Protein AF-A0A6B2XQK7-F1 (afdb_monomer_lite)

Foldseek 3Di:
DPDDADDDDDDDAWDADPVQWIKGWDKDFDKAWAFEDDDPVRPRGDTDMDGQDIDTAKIATQDGNVCPVPDGGPDMDGDDKDFQFDADPPPRPPDPVPCDPVCVVRNVPFPSLLGDDPDDDHHHHDRHHDDRIDD

Secondary structure (DSSP, 8-state):
----PPP------EEE-TT-EEEEEEEEEEEEEEEE--BTTBTT-EEEEEEEEEEEEEEEEEEEGGGTTTS--SEEEE---EESS--BTTTB---GGG-STTTGGG-TTS-GGG---SSS-----S-----SEE-

pLDDT: mean 94.12, std 4.9, range [52.62, 98.31]

Sequence (135 aa):
ASWCKQAWRWNLDFVVDTRGGLITHTYGTETNRYKRGISTANPTGTLEQYTRGGHLEKITYGSNLSDAATVKPTAQVLFETAERCLPEKDVFDCAPEKLTAANQTKWPDVPFDQKCEATGTCENYSPTFWSTKRL

Radius of gyration: 19.54 Å; chains: 1; bounding box: 52×22×56 Å

Structure (mmCIF, N/CA/C/O backbone):
data_AF-A0A6B2XQK7-F1
#
_entry.id   AF-A0A6B2XQK7-F1
#
loop_
_atom_site.group_PDB
_atom_site.id
_atom_site.type_symbol
_atom_site.label_atom_id
_atom_site.label_alt_id
_atom_site.label_comp_id
_atom_site.label_asym_id
_atom_site.label_entity_id
_atom_site.label_seq_id
_atom_site.pdbx_PDB_ins_code
_atom_site.Cartn_x
_atom_site.Cartn_y
_atom_site.Cartn_z
_atom_site.occupancy
_atom_site.B_iso_or_equiv
_atom_site.auth_seq_id
_atom_site.auth_comp_id
_atom_site.auth_asym_id
_atom_site.auth_atom_id
_atom_site.pdbx_PDB_model_num
ATOM 1 N N . ALA A 1 1 ? 12.416 9.226 24.401 1.00 52.62 1 ALA A N 1
ATOM 2 C CA . ALA A 1 1 ? 11.331 8.727 23.528 1.00 52.62 1 ALA A CA 1
ATOM 3 C C . ALA A 1 1 ? 11.483 7.212 23.391 1.00 52.62 1 ALA A C 1
ATOM 5 O O . ALA A 1 1 ? 12.589 6.780 23.107 1.00 52.62 1 ALA A O 1
ATOM 6 N N . SER A 1 2 ? 10.438 6.419 23.655 1.00 77.50 2 SER A N 1
ATOM 7 C CA . SER A 1 2 ? 10.483 4.939 23.696 1.00 77.50 2 SER A CA 1
ATOM 8 C C . SER A 1 2 ? 9.813 4.255 22.491 1.00 77.50 2 SER A C 1
ATOM 10 O O . SER A 1 2 ? 9.461 3.083 22.562 1.00 77.50 2 SER A O 1
ATOM 12 N N . TRP A 1 3 ? 9.604 4.977 21.384 1.00 85.38 3 TRP A N 1
ATOM 13 C CA . TRP A 1 3 ? 8.925 4.461 20.193 1.00 85.38 3 TRP A CA 1
ATOM 14 C C . TRP A 1 3 ? 9.624 4.911 18.906 1.00 85.38 3 TRP A C 1
ATOM 16 O O . TRP A 1 3 ? 10.063 6.059 18.809 1.00 85.38 3 TRP A O 1
ATOM 26 N N . CYS A 1 4 ? 9.665 4.018 17.915 1.00 87.75 4 CYS A N 1
ATOM 27 C CA . CYS A 1 4 ? 10.028 4.305 16.531 1.00 87.75 4 CYS A CA 1
ATOM 28 C C . CYS A 1 4 ? 9.092 3.550 15.573 1.00 87.75 4 CYS A C 1
ATOM 30 O O . CYS A 1 4 ? 8.534 2.505 15.916 1.00 87.75 4 CYS A O 1
ATOM 32 N N . LYS A 1 5 ? 8.921 4.073 14.357 1.00 87.44 5 LYS A N 1
ATOM 33 C CA . LYS A 1 5 ? 8.183 3.383 13.295 1.00 87.44 5 LYS A CA 1
ATOM 34 C C . LYS A 1 5 ? 9.017 2.204 12.788 1.00 87.44 5 LYS A C 1
ATOM 36 O O . LYS A 1 5 ? 10.138 2.404 12.329 1.00 87.44 5 LYS A O 1
ATOM 41 N N . GLN A 1 6 ? 8.471 0.993 12.875 1.00 90.12 6 GLN A N 1
ATOM 42 C CA . GLN A 1 6 ? 9.163 -0.238 12.485 1.00 90.12 6 GLN A CA 1
ATOM 43 C C . GLN A 1 6 ? 8.797 -0.666 11.059 1.00 90.12 6 GLN A C 1
ATOM 45 O O . GLN A 1 6 ? 7.643 -0.559 10.642 1.00 90.12 6 GLN A O 1
ATOM 50 N N . ALA A 1 7 ? 9.785 -1.184 10.327 1.00 92.19 7 ALA A N 1
ATOM 51 C CA . ALA A 1 7 ? 9.552 -1.906 9.082 1.00 92.19 7 ALA A CA 1
ATOM 52 C C . ALA A 1 7 ? 9.067 -3.332 9.392 1.00 92.19 7 ALA A C 1
ATOM 54 O O . ALA A 1 7 ? 9.577 -3.969 10.311 1.00 92.19 7 ALA A O 1
ATOM 55 N N . TRP A 1 8 ? 8.103 -3.832 8.617 1.00 93.94 8 TRP A N 1
ATOM 56 C CA . TRP A 1 8 ? 7.531 -5.178 8.790 1.00 93.94 8 TRP A CA 1
ATOM 57 C C . TRP A 1 8 ? 7.727 -6.084 7.567 1.00 93.94 8 TRP A C 1
ATOM 59 O O . TRP A 1 8 ? 7.684 -7.304 7.691 1.00 93.94 8 TRP A O 1
ATOM 69 N N . ARG A 1 9 ? 7.957 -5.500 6.385 1.00 94.69 9 ARG A N 1
ATOM 70 C CA . ARG A 1 9 ? 8.227 -6.220 5.138 1.00 94.69 9 ARG A CA 1
ATOM 71 C C . ARG A 1 9 ? 9.096 -5.375 4.220 1.00 94.69 9 ARG A C 1
ATOM 73 O O . ARG A 1 9 ? 8.825 -4.192 4.032 1.00 94.69 9 ARG A O 1
ATOM 80 N N . TRP A 1 10 ? 10.089 -6.018 3.619 1.00 95.31 10 TRP A N 1
ATOM 81 C CA . TRP A 1 10 ? 10.890 -5.468 2.532 1.00 95.31 10 TRP A CA 1
ATOM 82 C C . TRP A 1 10 ? 10.465 -6.145 1.235 1.00 95.31 10 TRP A C 1
ATOM 84 O O . TRP A 1 10 ? 10.517 -7.369 1.132 1.00 95.31 10 TRP A O 1
ATOM 94 N N . ASN A 1 11 ? 10.009 -5.355 0.269 1.00 96.38 11 ASN A N 1
ATOM 95 C CA . ASN A 1 11 ? 9.728 -5.845 -1.074 1.00 96.38 11 ASN A CA 1
ATOM 96 C C . ASN A 1 11 ? 10.983 -5.694 -1.942 1.00 96.38 11 ASN A C 1
ATOM 98 O O . ASN A 1 11 ? 11.801 -4.808 -1.702 1.00 96.38 11 ASN A O 1
ATOM 102 N N . LEU A 1 12 ? 11.118 -6.549 -2.955 1.00 97.19 12 LEU A N 1
ATOM 103 C CA . LEU A 1 12 ? 12.186 -6.434 -3.944 1.00 97.19 12 LEU A CA 1
ATOM 104 C C . LEU A 1 12 ? 12.034 -5.113 -4.701 1.00 97.19 12 LEU A C 1
ATOM 106 O O . LEU A 1 12 ? 11.012 -4.931 -5.352 1.00 97.19 12 LEU A O 1
ATOM 110 N N . ASP A 1 13 ? 13.028 -4.231 -4.617 1.00 96.12 13 ASP A N 1
ATOM 111 C CA . ASP A 1 13 ? 13.023 -2.919 -5.278 1.00 96.12 13 ASP A CA 1
ATOM 112 C C . ASP A 1 13 ? 13.557 -3.027 -6.714 1.00 96.12 13 ASP A C 1
ATOM 114 O O . ASP A 1 13 ? 12.891 -2.664 -7.683 1.00 96.12 13 ASP A O 1
ATOM 118 N N . PHE A 1 14 ? 14.724 -3.649 -6.889 1.00 96.62 14 PHE A N 1
ATOM 119 C CA . PHE A 1 14 ? 15.307 -3.861 -8.207 1.00 96.62 14 PHE A CA 1
ATOM 120 C C . PHE A 1 14 ? 16.212 -5.095 -8.277 1.00 96.62 14 PHE A C 1
ATOM 122 O O . PHE A 1 14 ? 16.666 -5.623 -7.263 1.00 96.62 14 PHE A O 1
ATOM 129 N N . VAL A 1 15 ? 16.471 -5.546 -9.503 1.00 97.38 15 VAL A N 1
ATOM 130 C CA . VAL A 1 15 ? 17.423 -6.608 -9.845 1.00 97.38 15 VAL A CA 1
ATOM 131 C C . VAL A 1 15 ? 18.409 -6.051 -10.863 1.00 97.38 15 VAL A C 1
ATOM 133 O O . VAL A 1 15 ? 17.995 -5.377 -11.806 1.00 97.38 15 VAL A O 1
ATOM 136 N N . VAL A 1 16 ? 19.696 -6.347 -10.679 1.00 97.19 16 VAL A N 1
ATOM 137 C CA . VAL A 1 16 ? 20.767 -5.987 -11.617 1.00 97.19 16 VAL A CA 1
ATOM 138 C C . VAL A 1 16 ? 21.431 -7.261 -12.117 1.00 97.19 16 VAL A C 1
ATOM 140 O O . VAL A 1 16 ? 21.845 -8.093 -11.308 1.00 97.19 16 VAL A O 1
ATOM 143 N N . ASP A 1 17 ? 21.519 -7.428 -13.435 1.00 96.62 17 ASP A N 1
ATOM 144 C CA . ASP A 1 17 ? 22.243 -8.549 -14.040 1.00 96.62 17 ASP A CA 1
ATOM 145 C C . ASP A 1 17 ? 23.762 -8.284 -14.131 1.00 96.62 17 ASP A C 1
ATOM 147 O O . ASP A 1 17 ? 24.250 -7.182 -13.876 1.00 96.62 17 ASP A O 1
ATOM 151 N N . THR A 1 18 ? 24.542 -9.298 -14.518 1.00 97.19 18 THR A N 1
ATOM 152 C CA . THR A 1 18 ? 26.013 -9.199 -14.614 1.00 97.19 18 THR A CA 1
ATOM 153 C C . THR A 1 18 ? 26.516 -8.227 -15.686 1.00 97.19 18 THR A C 1
ATOM 155 O O . THR A 1 18 ? 27.690 -7.863 -15.672 1.00 97.19 18 THR A O 1
ATOM 158 N N . ARG A 1 19 ? 25.652 -7.798 -16.611 1.00 96.50 19 ARG A N 1
ATOM 159 C CA . ARG A 1 19 ? 25.937 -6.794 -17.649 1.00 96.50 19 ARG A CA 1
ATOM 160 C C . ARG A 1 19 ? 25.400 -5.407 -17.264 1.00 96.50 19 ARG A C 1
ATOM 162 O O . ARG A 1 19 ? 25.471 -4.480 -18.070 1.00 96.50 19 ARG A O 1
ATOM 169 N N . GLY A 1 20 ? 24.865 -5.252 -16.051 1.00 96.25 20 GLY A N 1
ATOM 170 C CA . GLY A 1 20 ? 24.290 -4.006 -15.547 1.00 96.25 20 GLY A CA 1
ATOM 171 C C . GLY A 1 20 ? 22.852 -3.747 -15.998 1.00 96.25 20 GLY A C 1
ATOM 172 O O . GLY A 1 20 ? 22.347 -2.650 -15.767 1.00 96.25 20 GLY A O 1
ATOM 173 N N . GLY A 1 21 ? 22.186 -4.713 -16.637 1.00 97.00 21 GLY A N 1
ATOM 174 C CA . GLY A 1 21 ? 20.769 -4.613 -16.980 1.00 97.00 21 GLY A CA 1
ATOM 175 C C . GLY A 1 21 ? 19.910 -4.502 -15.722 1.00 97.00 21 GLY A C 1
ATOM 176 O O . GLY A 1 21 ? 20.128 -5.242 -14.764 1.00 97.00 21 GLY A O 1
ATOM 177 N N . LEU A 1 22 ? 18.951 -3.576 -15.721 1.00 97.25 22 LEU A N 1
ATOM 178 C CA . LEU A 1 22 ? 18.137 -3.219 -14.560 1.00 97.25 22 LEU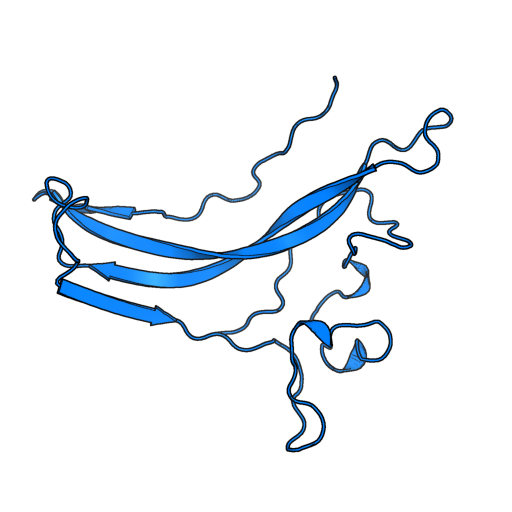 A CA 1
ATOM 179 C C . LEU A 1 22 ? 16.669 -3.623 -14.758 1.00 97.25 22 LEU A C 1
ATOM 181 O O . LEU A 1 22 ? 16.057 -3.342 -15.793 1.00 97.25 22 LEU A O 1
ATOM 185 N N . ILE A 1 23 ? 16.099 -4.247 -13.726 1.00 97.62 23 ILE A N 1
ATOM 186 C CA . ILE A 1 23 ? 14.658 -4.471 -13.569 1.00 97.62 23 ILE A CA 1
ATOM 187 C C . ILE A 1 23 ? 14.221 -3.774 -12.284 1.00 97.62 23 ILE A C 1
ATOM 189 O O . ILE A 1 23 ? 14.766 -4.072 -11.226 1.00 97.62 23 ILE A O 1
ATOM 193 N N . THR A 1 24 ? 13.227 -2.892 -12.351 1.00 97.25 24 THR A N 1
ATOM 194 C CA . THR A 1 24 ? 12.718 -2.133 -11.192 1.00 97.25 24 THR A CA 1
ATOM 195 C C . THR A 1 24 ? 11.262 -2.488 -10.921 1.00 97.25 24 THR A C 1
ATOM 197 O O . THR A 1 24 ? 10.468 -2.586 -11.856 1.00 97.25 24 THR A O 1
ATOM 200 N N . HIS A 1 25 ? 10.909 -2.648 -9.648 1.00 98.06 25 HIS A N 1
ATOM 201 C CA . HIS A 1 25 ? 9.567 -2.964 -9.167 1.00 98.06 25 HIS A CA 1
ATOM 202 C C . HIS A 1 25 ? 9.022 -1.769 -8.382 1.00 98.06 25 HIS A C 1
ATOM 204 O O . HIS A 1 25 ? 9.583 -1.359 -7.371 1.00 98.06 25 HIS A O 1
ATOM 210 N N . THR A 1 26 ? 7.910 -1.202 -8.833 1.00 97.62 26 THR A N 1
ATOM 211 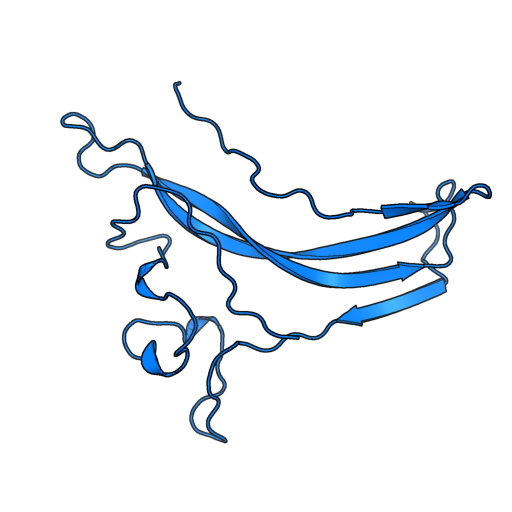C CA . THR A 1 26 ? 7.228 -0.090 -8.163 1.00 97.62 26 THR A CA 1
ATOM 212 C C . THR A 1 26 ? 5.970 -0.601 -7.472 1.00 97.62 26 THR A C 1
ATOM 214 O O . THR A 1 26 ? 5.184 -1.329 -8.083 1.00 97.62 26 THR A O 1
ATOM 217 N N . TYR A 1 27 ? 5.771 -0.213 -6.210 1.00 97.50 27 TYR A N 1
ATOM 218 C CA . TYR A 1 27 ? 4.644 -0.656 -5.389 1.00 97.50 27 TYR A CA 1
ATOM 219 C C . TYR A 1 27 ? 3.787 0.516 -4.922 1.00 97.50 27 TYR A C 1
ATOM 221 O O . TYR A 1 27 ? 4.310 1.513 -4.420 1.00 97.50 27 TYR A O 1
ATOM 229 N N . GLY A 1 28 ? 2.475 0.314 -4.964 1.00 96.38 28 GLY A N 1
ATOM 230 C CA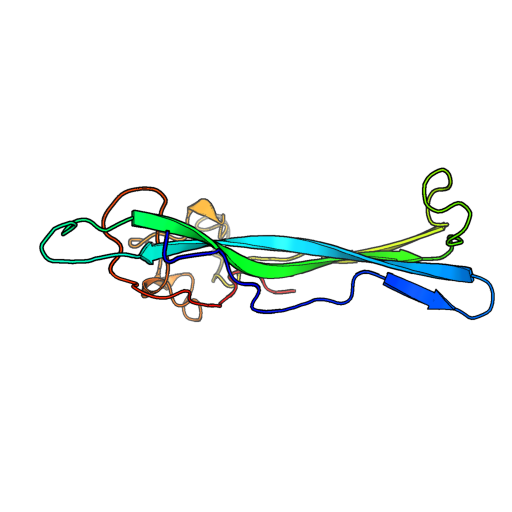 . GLY A 1 28 ? 1.492 1.151 -4.295 1.00 96.38 28 GLY A CA 1
ATOM 231 C C . GLY A 1 28 ? 1.446 0.831 -2.806 1.00 96.38 28 GLY A C 1
ATOM 232 O O . GLY A 1 28 ? 1.635 -0.319 -2.392 1.00 96.38 28 GLY A O 1
ATOM 233 N N . THR A 1 29 ? 1.184 1.843 -1.979 1.00 95.94 29 THR A N 1
ATOM 234 C CA . THR A 1 29 ? 1.124 1.688 -0.517 1.00 95.94 29 THR A CA 1
ATOM 235 C C . THR A 1 29 ? -0.307 1.766 -0.003 1.00 95.94 29 THR A C 1
ATOM 237 O O . THR A 1 29 ? -1.093 2.620 -0.405 1.00 95.94 29 THR A O 1
ATOM 240 N N . GLU A 1 30 ? -0.648 0.876 0.927 1.00 96.25 30 GLU A N 1
ATOM 241 C CA . GLU A 1 30 ? -1.905 0.927 1.673 1.00 96.25 30 GLU A CA 1
ATOM 242 C C . GLU A 1 30 ? -1.595 1.346 3.109 1.00 96.25 30 GLU A C 1
ATOM 244 O O . GLU A 1 30 ? -0.767 0.720 3.777 1.00 96.25 30 GLU A O 1
ATOM 249 N N . THR A 1 31 ? -2.245 2.402 3.602 1.00 96.38 31 THR A N 1
ATOM 250 C CA . THR A 1 31 ? -1.992 2.939 4.948 1.00 96.38 31 THR A CA 1
ATOM 251 C C . THR A 1 31 ? -3.128 2.628 5.916 1.00 96.38 31 THR A C 1
ATOM 253 O O . THR A 1 31 ? -4.257 2.343 5.513 1.00 96.38 31 THR A O 1
ATOM 256 N N . ASN A 1 32 ? -2.803 2.624 7.206 1.00 96.62 32 ASN A N 1
ATOM 257 C CA . ASN A 1 32 ? -3.749 2.483 8.310 1.00 96.62 32 ASN A CA 1
ATOM 258 C C . ASN A 1 32 ? -3.191 3.191 9.549 1.00 96.62 32 ASN A C 1
ATOM 260 O O . ASN A 1 32 ? -2.054 3.681 9.532 1.00 96.62 32 ASN A O 1
ATOM 264 N N . ARG A 1 33 ? -3.980 3.250 10.621 1.00 96.94 33 ARG A N 1
ATOM 265 C CA . ARG A 1 33 ? -3.544 3.741 11.930 1.00 96.94 33 ARG A CA 1
ATOM 266 C C . ARG A 1 33 ? -3.709 2.690 13.016 1.00 96.94 33 ARG A C 1
ATOM 268 O O . ARG A 1 33 ? -4.402 1.695 12.842 1.00 96.94 33 ARG A O 1
ATOM 275 N N . TYR A 1 34 ? -3.016 2.889 14.122 1.00 95.50 34 TYR A N 1
ATOM 276 C CA . TYR A 1 34 ? -3.246 2.159 15.362 1.00 95.50 34 TYR A CA 1
ATOM 277 C C . TYR A 1 34 ? -3.025 3.119 16.532 1.00 95.50 34 TYR A C 1
ATOM 279 O O . TYR A 1 34 ? -2.308 4.116 16.401 1.00 95.50 34 TYR A O 1
ATOM 287 N N . LYS A 1 35 ? -3.663 2.860 17.669 1.00 94.94 35 LYS A N 1
ATOM 288 C CA . LYS A 1 35 ? -3.570 3.696 18.864 1.00 94.94 35 LYS A CA 1
ATOM 289 C C . LYS A 1 35 ? -2.408 3.215 19.737 1.00 94.94 35 LYS A C 1
ATOM 291 O O . LYS A 1 35 ? -2.479 2.157 20.351 1.00 94.94 35 LYS A O 1
ATOM 296 N N . ARG A 1 36 ? -1.329 3.996 19.821 1.00 92.44 36 ARG A N 1
ATOM 297 C CA . ARG A 1 36 ? -0.143 3.677 20.640 1.00 92.44 36 ARG A CA 1
ATOM 298 C C . ARG A 1 36 ? -0.065 4.505 21.919 1.00 92.44 36 ARG A C 1
ATOM 300 O O . ARG A 1 36 ? -0.610 5.603 21.994 1.00 92.44 36 ARG A O 1
ATOM 307 N N . GLY A 1 37 ? 0.712 4.018 22.888 1.00 90.81 37 GLY A N 1
ATOM 308 C CA . GLY A 1 37 ? 1.134 4.803 24.054 1.00 90.81 37 GLY A CA 1
ATOM 309 C C . GLY A 1 37 ? 0.024 5.115 25.058 1.00 90.81 37 GLY A C 1
ATOM 310 O O . GLY A 1 37 ? 0.090 6.155 25.714 1.00 90.81 37 GLY A O 1
ATOM 311 N N . ILE A 1 38 ? -0.986 4.245 25.163 1.00 90.12 38 ILE A N 1
ATOM 312 C CA . ILE A 1 38 ? -2.033 4.362 26.182 1.00 90.12 38 ILE A CA 1
ATOM 313 C C . ILE A 1 38 ? -1.437 4.070 27.550 1.00 90.12 38 ILE A C 1
ATOM 315 O O . ILE A 1 38 ? -0.719 3.091 27.748 1.00 90.12 38 ILE A O 1
ATOM 319 N N . SER A 1 39 ? -1.749 4.942 28.494 1.00 89.12 39 SER A N 1
ATOM 320 C CA . SER A 1 39 ? -1.411 4.789 29.905 1.00 89.12 39 SER A CA 1
ATOM 321 C C . SER A 1 39 ? -2.403 5.589 30.741 1.00 89.12 39 SER A C 1
ATOM 323 O O . SER A 1 39 ? -3.175 6.379 30.202 1.00 89.12 39 SER A O 1
ATOM 325 N N . THR A 1 40 ? -2.350 5.454 32.062 1.00 90.12 40 THR A N 1
ATOM 326 C CA . THR A 1 40 ? -3.119 6.314 32.975 1.00 90.12 40 THR A CA 1
ATOM 327 C C . THR A 1 40 ? -2.833 7.807 32.760 1.00 90.12 40 THR A C 1
ATOM 329 O O . THR A 1 40 ? -3.745 8.619 32.868 1.00 90.12 40 THR A O 1
ATOM 332 N N . ALA A 1 41 ? -1.597 8.170 32.396 1.00 88.81 41 ALA A N 1
ATOM 333 C CA . ALA A 1 41 ? -1.189 9.544 32.088 1.00 88.81 41 ALA A CA 1
ATOM 334 C C . ALA A 1 41 ? -1.508 9.985 30.643 1.00 88.81 41 ALA A C 1
ATOM 336 O O . ALA A 1 41 ? -1.443 11.172 30.335 1.00 88.81 41 ALA A O 1
ATOM 337 N N . ASN A 1 42 ? -1.840 9.045 29.753 1.00 87.06 42 ASN A N 1
ATOM 338 C CA . ASN A 1 42 ? -2.222 9.303 28.363 1.00 87.06 42 ASN A CA 1
ATOM 339 C C . ASN A 1 42 ? -3.393 8.387 27.959 1.00 87.06 42 ASN A C 1
ATOM 341 O O . ASN A 1 42 ? -3.198 7.436 27.194 1.00 87.06 42 ASN A O 1
ATOM 345 N N . PRO A 1 43 ? -4.602 8.625 28.495 1.00 85.25 43 PRO A N 1
ATOM 346 C CA . PRO A 1 43 ? -5.735 7.721 28.309 1.00 85.25 43 PRO A CA 1
ATOM 347 C C . PRO A 1 43 ? -6.255 7.703 26.864 1.00 85.25 43 PRO A C 1
ATOM 349 O O . PRO A 1 43 ? -6.840 6.715 26.432 1.00 85.25 43 PRO A O 1
ATOM 352 N N . THR A 1 44 ? -6.019 8.764 26.089 1.00 88.88 44 THR A N 1
ATOM 353 C CA . THR A 1 44 ? -6.447 8.849 24.683 1.00 88.88 44 THR A CA 1
ATOM 354 C C . THR A 1 44 ? -5.483 8.153 23.721 1.00 88.88 44 THR A C 1
ATOM 356 O O . THR A 1 44 ? -5.880 7.798 22.610 1.00 88.88 44 THR A O 1
ATOM 359 N N . GLY A 1 45 ? -4.228 7.936 24.131 1.00 91.12 45 GLY A N 1
ATOM 360 C CA . GLY A 1 45 ? -3.182 7.406 23.260 1.00 91.12 45 GLY A CA 1
ATOM 361 C C . GLY A 1 45 ? -2.839 8.351 22.101 1.00 91.12 45 GLY A C 1
ATOM 362 O O . GLY A 1 45 ? -3.166 9.537 22.106 1.00 91.12 45 GLY A O 1
ATOM 363 N N . THR A 1 46 ? -2.152 7.825 21.090 1.00 92.12 46 THR A N 1
ATOM 364 C CA . THR A 1 46 ? -1.809 8.537 19.850 1.00 92.12 46 THR A CA 1
ATOM 365 C C . THR A 1 46 ? -2.149 7.664 18.650 1.00 92.12 46 THR A C 1
ATOM 367 O O . THR A 1 46 ? -1.700 6.521 18.592 1.00 92.12 46 THR A O 1
ATOM 370 N N . LEU A 1 47 ? -2.909 8.192 17.685 1.00 94.25 47 LEU A N 1
ATOM 371 C CA . LEU A 1 47 ? -3.178 7.510 16.416 1.00 94.25 47 LEU A CA 1
ATOM 372 C C . LEU A 1 47 ? -1.964 7.630 15.492 1.00 94.25 47 LEU A C 1
ATOM 374 O O . LEU A 1 47 ? -1.696 8.687 14.924 1.00 94.25 47 LEU A O 1
ATOM 378 N N . GLU A 1 48 ? -1.229 6.537 15.344 1.00 94.81 48 GLU A N 1
ATOM 379 C CA . GLU A 1 48 ? 0.004 6.483 14.568 1.00 94.81 48 GLU A CA 1
ATOM 380 C C . GLU A 1 48 ? -0.254 5.886 13.184 1.00 94.81 48 GLU A C 1
ATOM 382 O O . GLU A 1 48 ? -0.721 4.752 13.073 1.00 94.81 48 GLU A O 1
ATOM 387 N N . GLN A 1 49 ? 0.067 6.631 12.123 1.00 96.12 49 GLN A N 1
ATOM 388 C CA . GLN A 1 49 ? -0.074 6.148 10.748 1.00 96.12 49 GLN A CA 1
ATOM 389 C C . GLN A 1 49 ? 1.095 5.244 10.359 1.00 96.12 49 GLN A C 1
ATOM 391 O O . GLN A 1 49 ? 2.257 5.586 10.576 1.00 96.12 49 GLN A O 1
ATOM 396 N N . TYR A 1 50 ? 0.802 4.137 9.686 1.00 96.25 50 TYR A N 1
ATOM 397 C CA . TYR A 1 50 ? 1.788 3.206 9.143 1.00 96.25 50 TYR A CA 1
ATOM 398 C C . TYR A 1 50 ? 1.335 2.655 7.786 1.00 96.25 50 TYR A C 1
ATOM 400 O O . TYR A 1 50 ? 0.175 2.791 7.391 1.00 96.25 50 TYR A O 1
ATOM 408 N N . THR A 1 51 ? 2.265 2.031 7.066 1.00 96.88 51 THR A N 1
ATOM 409 C CA . THR A 1 51 ? 1.966 1.255 5.858 1.00 96.88 51 THR A CA 1
ATOM 410 C C . THR A 1 51 ? 1.486 -0.129 6.283 1.00 96.88 51 THR A C 1
ATOM 412 O O . THR A 1 51 ? 2.292 -0.916 6.779 1.00 96.88 51 THR A O 1
ATOM 415 N N . ARG A 1 52 ? 0.195 -0.433 6.106 1.00 96.56 52 ARG A N 1
ATOM 416 C CA . ARG A 1 52 ? -0.401 -1.744 6.437 1.00 96.56 52 ARG A CA 1
ATOM 417 C C . ARG A 1 52 ? -0.211 -2.795 5.349 1.00 96.56 52 ARG A C 1
ATOM 419 O O . ARG A 1 52 ? -0.346 -3.984 5.610 1.00 96.56 52 ARG A O 1
ATOM 426 N N . GLY A 1 53 ? 0.064 -2.356 4.126 1.00 96.12 53 GLY A N 1
ATOM 427 C CA . GLY A 1 53 ? 0.100 -3.219 2.956 1.00 96.12 53 GLY A CA 1
ATOM 428 C C . GLY A 1 53 ? 0.708 -2.519 1.752 1.00 96.12 53 GLY A C 1
ATOM 429 O O . GLY A 1 53 ? 1.077 -1.345 1.801 1.00 96.12 53 GLY A O 1
ATOM 430 N N . GLY A 1 54 ? 0.811 -3.259 0.660 1.00 95.25 54 GLY A N 1
ATOM 431 C CA . GLY A 1 54 ? 1.242 -2.727 -0.622 1.00 95.25 54 GLY A CA 1
ATOM 432 C C . GLY A 1 54 ? 1.136 -3.781 -1.710 1.00 95.25 54 GLY A C 1
ATOM 433 O O . GLY A 1 54 ? 1.258 -4.978 -1.420 1.00 95.25 54 GLY A O 1
ATOM 434 N N . HIS A 1 55 ? 0.906 -3.316 -2.931 1.00 96.19 55 HIS A N 1
ATOM 435 C CA . HIS A 1 55 ? 0.686 -4.119 -4.130 1.00 96.19 55 HIS A CA 1
ATOM 436 C C . HIS A 1 55 ? 1.624 -3.642 -5.237 1.00 96.19 55 HIS A C 1
ATOM 438 O O . HIS A 1 55 ? 2.024 -2.482 -5.262 1.00 96.19 55 HIS A O 1
ATOM 444 N N . LEU A 1 56 ? 2.023 -4.555 -6.114 1.00 97.25 56 LEU A N 1
ATOM 445 C CA . LEU A 1 56 ? 2.864 -4.224 -7.255 1.00 97.25 56 LEU A CA 1
ATOM 446 C C . LEU A 1 56 ? 2.032 -3.418 -8.258 1.00 97.25 56 LEU A C 1
ATOM 448 O O . LEU A 1 56 ? 0.934 -3.841 -8.602 1.00 97.25 56 LEU A O 1
ATOM 452 N N . GLU A 1 57 ? 2.543 -2.271 -8.696 1.00 97.56 57 GLU A N 1
ATOM 453 C CA . GLU A 1 57 ? 1.884 -1.400 -9.683 1.00 97.56 57 GLU A CA 1
ATOM 454 C C . GLU A 1 57 ? 2.556 -1.512 -11.050 1.00 97.56 57 GLU A C 1
ATOM 456 O O . GLU A 1 57 ? 1.903 -1.468 -12.094 1.00 97.56 57 GLU A O 1
ATOM 461 N N . LYS A 1 58 ? 3.886 -1.642 -11.057 1.00 97.56 58 LYS A N 1
ATOM 462 C CA . LYS A 1 58 ? 4.667 -1.626 -12.288 1.00 97.56 58 LYS A CA 1
ATOM 463 C C . LYS A 1 58 ? 5.974 -2.385 -12.136 1.00 97.56 58 LYS A C 1
ATOM 465 O O . LYS A 1 58 ? 6.672 -2.229 -11.138 1.00 97.56 58 LYS A O 1
ATOM 470 N N . ILE A 1 59 ? 6.341 -3.128 -13.174 1.00 98.31 59 ILE A N 1
ATOM 471 C CA . ILE A 1 59 ? 7.715 -3.588 -13.391 1.00 98.31 59 ILE A CA 1
ATOM 472 C C . ILE A 1 59 ? 8.245 -2.898 -14.640 1.00 98.31 59 ILE A C 1
ATOM 474 O O . ILE A 1 59 ? 7.603 -2.954 -15.685 1.00 98.31 59 ILE A O 1
ATOM 478 N N . THR A 1 60 ? 9.415 -2.275 -14.564 1.00 97.69 60 THR A N 1
ATOM 479 C CA . THR A 1 60 ? 10.109 -1.729 -15.738 1.00 97.69 60 THR A CA 1
ATOM 480 C C . THR A 1 60 ? 11.391 -2.493 -16.011 1.00 97.69 60 THR A C 1
ATOM 482 O O . THR A 1 60 ? 12.084 -2.877 -15.069 1.00 97.69 60 THR A O 1
ATOM 485 N N . TYR A 1 61 ? 11.725 -2.684 -17.284 1.00 96.50 61 TYR A N 1
ATOM 486 C CA . TYR A 1 61 ? 12.923 -3.412 -17.697 1.00 96.50 61 TYR A CA 1
ATOM 487 C C . TYR A 1 61 ? 13.477 -2.886 -19.026 1.00 96.50 61 TYR A C 1
ATOM 489 O O . TYR A 1 61 ? 12.822 -2.138 -19.757 1.00 96.50 61 TYR A O 1
ATOM 497 N N . GLY A 1 62 ? 14.713 -3.282 -19.334 1.00 93.88 62 GLY A N 1
ATOM 498 C CA . GLY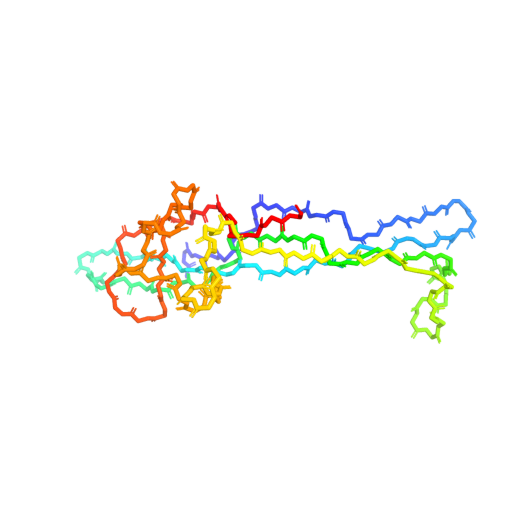 A 1 62 ? 15.421 -2.821 -20.528 1.00 93.88 62 GLY A CA 1
ATOM 499 C C . GLY A 1 62 ? 16.065 -1.444 -20.354 1.00 93.88 62 GLY A C 1
ATOM 500 O O . GLY A 1 62 ? 16.126 -0.689 -21.321 1.00 93.88 62 GLY A O 1
ATOM 501 N N . SER A 1 63 ? 16.492 -1.116 -19.132 1.00 93.75 63 SER A N 1
ATOM 502 C CA . SER A 1 63 ? 17.423 -0.023 -18.811 1.00 93.75 63 SER A CA 1
ATOM 503 C C . SER A 1 63 ? 18.740 -0.591 -18.267 1.00 93.75 63 SER A C 1
ATOM 505 O O . SER A 1 63 ? 18.822 -1.787 -17.960 1.00 93.75 63 SER A O 1
ATOM 507 N N . ASN A 1 64 ? 19.774 0.245 -18.151 1.00 95.38 64 ASN A N 1
ATOM 508 C CA . ASN A 1 64 ? 21.018 -0.111 -17.477 1.00 95.38 64 ASN A CA 1
ATOM 509 C C . ASN A 1 64 ? 21.118 0.639 -16.137 1.00 95.38 64 ASN A C 1
ATOM 511 O O . ASN A 1 64 ? 20.597 1.739 -15.976 1.00 95.38 64 ASN A O 1
ATOM 515 N N . LEU A 1 65 ? 21.785 0.059 -15.141 1.00 94.75 65 LEU A N 1
ATOM 516 C CA . LEU A 1 65 ? 21.980 0.730 -13.854 1.00 94.75 65 LEU A CA 1
ATOM 517 C C . LEU A 1 65 ? 22.776 2.037 -14.009 1.00 94.75 65 LEU A C 1
ATOM 519 O O . LEU A 1 65 ? 22.493 3.011 -13.315 1.00 94.75 65 LEU A O 1
ATOM 523 N N . SER A 1 66 ? 23.751 2.063 -14.923 1.00 94.69 66 SER A N 1
ATOM 524 C CA . SER A 1 66 ? 24.623 3.225 -15.139 1.00 94.69 66 SER A CA 1
ATOM 525 C C . SER A 1 66 ? 23.903 4.455 -15.705 1.00 94.69 66 SER A C 1
ATOM 527 O O . SER A 1 66 ? 24.392 5.569 -15.520 1.00 94.69 66 SER A O 1
ATOM 529 N N . ASP A 1 67 ? 22.739 4.280 -16.337 1.00 90.69 67 ASP A N 1
ATOM 530 C CA . ASP A 1 67 ? 21.956 5.350 -16.963 1.00 90.69 67 ASP A CA 1
ATOM 531 C C . ASP A 1 67 ? 20.502 5.439 -16.458 1.00 90.69 67 ASP A C 1
ATOM 533 O O . ASP A 1 67 ? 19.716 6.240 -16.961 1.00 90.69 67 ASP A O 1
ATOM 537 N N . ALA A 1 68 ? 20.150 4.698 -15.400 1.00 86.81 68 ALA A N 1
ATOM 538 C CA . ALA A 1 68 ? 18.787 4.602 -14.867 1.00 86.81 68 ALA A CA 1
ATOM 539 C C . ALA A 1 68 ? 18.152 5.951 -14.473 1.00 86.81 68 ALA A C 1
ATOM 541 O O . ALA A 1 68 ? 16.929 6.081 -14.453 1.00 86.81 68 ALA A O 1
ATOM 542 N N . ALA A 1 69 ? 18.968 6.960 -14.149 1.00 86.50 69 ALA A N 1
ATOM 543 C CA . ALA A 1 69 ? 18.495 8.298 -13.794 1.00 86.50 69 ALA A CA 1
ATOM 544 C C . ALA A 1 69 ? 18.139 9.170 -15.013 1.00 86.50 69 ALA A C 1
ATOM 546 O O . ALA A 1 69 ? 17.414 10.154 -14.869 1.00 86.50 69 ALA A O 1
ATOM 547 N N . THR A 1 70 ? 18.662 8.850 -16.198 1.00 90.19 70 THR A N 1
ATOM 548 C CA . THR A 1 70 ? 18.568 9.699 -17.398 1.00 90.19 70 THR A CA 1
ATOM 549 C C . THR A 1 70 ? 17.880 9.009 -18.570 1.00 90.19 70 THR A C 1
ATOM 551 O O . THR A 1 70 ? 17.336 9.690 -19.442 1.00 90.19 70 THR A O 1
ATOM 554 N N . VAL A 1 71 ? 17.850 7.676 -18.586 1.00 89.88 71 VAL A N 1
ATOM 555 C CA . VAL A 1 71 ? 17.283 6.868 -19.666 1.00 89.88 71 VAL A CA 1
ATOM 556 C C . VAL A 1 71 ? 16.030 6.149 -19.182 1.00 89.88 71 VAL A C 1
ATOM 558 O O . VAL A 1 71 ? 16.010 5.491 -18.143 1.00 89.88 71 VAL A O 1
ATOM 561 N N . LYS A 1 72 ? 14.947 6.273 -19.957 1.00 92.88 72 LYS A N 1
ATOM 562 C CA . LYS A 1 72 ? 13.699 5.560 -19.672 1.00 92.88 72 LYS A CA 1
ATOM 563 C C . LYS A 1 72 ? 13.853 4.070 -20.005 1.00 92.88 72 LYS A C 1
ATOM 565 O O . LYS A 1 72 ? 14.419 3.755 -21.051 1.00 92.88 72 LYS A O 1
ATOM 570 N N . PRO A 1 73 ? 13.294 3.163 -19.187 1.00 95.44 73 PRO A N 1
ATOM 571 C CA . PRO A 1 73 ? 13.232 1.745 -19.521 1.00 95.44 73 PRO A CA 1
ATOM 572 C C . PRO A 1 73 ? 12.510 1.509 -20.849 1.00 95.44 73 PRO A C 1
ATOM 574 O O . PRO A 1 73 ? 11.513 2.170 -21.146 1.00 95.44 73 PRO A O 1
ATOM 577 N N . THR A 1 74 ? 13.000 0.546 -21.628 1.00 96.69 74 THR A N 1
ATOM 578 C CA . THR A 1 74 ? 12.459 0.234 -22.961 1.00 96.69 74 THR A CA 1
ATOM 579 C C . THR A 1 74 ? 11.049 -0.363 -22.894 1.00 96.69 74 THR A C 1
ATOM 581 O O . THR A 1 74 ? 10.257 -0.184 -23.817 1.00 96.69 74 THR A O 1
ATOM 584 N N . ALA A 1 75 ? 10.717 -1.070 -21.808 1.00 97.44 75 ALA A N 1
ATOM 585 C CA . ALA A 1 75 ? 9.420 -1.714 -21.638 1.00 97.44 75 ALA A CA 1
ATOM 586 C C . ALA A 1 75 ? 8.945 -1.724 -20.176 1.00 97.44 75 ALA A C 1
ATOM 588 O O . ALA A 1 75 ? 9.716 -1.524 -19.231 1.00 97.44 75 ALA A O 1
ATOM 589 N N . GLN A 1 76 ? 7.644 -1.970 -19.999 1.00 97.62 76 GLN A N 1
ATOM 590 C CA . GLN A 1 76 ? 6.998 -2.069 -18.694 1.00 97.62 76 GLN A CA 1
ATOM 591 C C . GLN A 1 76 ? 5.874 -3.110 -18.684 1.00 97.62 76 GLN A C 1
ATOM 593 O O . GLN A 1 76 ? 5.231 -3.350 -19.704 1.00 97.62 76 GLN A O 1
ATOM 598 N N . VAL A 1 77 ? 5.623 -3.681 -17.509 1.00 98.19 77 VAL A N 1
ATOM 599 C CA . VAL A 1 77 ? 4.422 -4.447 -17.164 1.00 98.19 77 VAL A CA 1
ATOM 600 C C . VAL A 1 77 ? 3.640 -3.622 -16.154 1.00 98.19 77 VAL A C 1
ATOM 602 O O . VAL A 1 77 ? 4.200 -3.222 -15.132 1.00 98.19 77 VAL A O 1
ATOM 605 N N . LEU A 1 78 ? 2.371 -3.353 -16.452 1.00 98.12 78 LEU A N 1
ATOM 606 C CA . LEU A 1 78 ? 1.464 -2.620 -15.574 1.00 98.12 78 LEU A CA 1
ATOM 607 C C . LEU A 1 78 ? 0.523 -3.596 -14.876 1.00 98.12 78 LEU A C 1
ATOM 609 O O . LEU A 1 78 ? 0.039 -4.547 -15.488 1.00 98.12 78 LEU A O 1
ATOM 613 N N . PHE A 1 79 ? 0.283 -3.336 -13.600 1.00 97.56 79 PHE A N 1
ATOM 614 C CA . PHE A 1 79 ? -0.568 -4.134 -12.738 1.00 97.56 79 PHE A CA 1
ATOM 615 C C . PHE A 1 79 ? -1.758 -3.276 -12.324 1.00 97.56 79 PHE A C 1
ATOM 617 O O . PHE A 1 79 ? -1.640 -2.387 -11.481 1.00 97.56 79 PHE A O 1
ATOM 624 N N . GLU A 1 80 ? -2.904 -3.523 -12.950 1.00 95.94 80 GLU A N 1
ATOM 625 C CA . GLU A 1 80 ? -4.160 -2.917 -12.522 1.00 95.94 80 GLU A CA 1
ATOM 626 C C . GLU A 1 80 ? -4.713 -3.689 -11.327 1.00 95.94 80 GLU A C 1
ATOM 628 O O . GLU A 1 80 ? -4.593 -4.910 -11.251 1.00 95.94 80 GLU A O 1
ATOM 633 N N . THR A 1 81 ? -5.301 -2.973 -10.370 1.00 95.31 81 THR A N 1
ATOM 634 C CA . THR A 1 81 ? -5.917 -3.591 -9.195 1.00 95.31 81 THR A CA 1
ATOM 635 C C . THR A 1 81 ? -7.361 -3.151 -9.046 1.00 95.31 81 THR A C 1
ATOM 637 O O . THR A 1 81 ? -7.729 -2.022 -9.372 1.00 95.31 81 THR A O 1
ATOM 640 N N . ALA A 1 82 ? -8.173 -4.047 -8.499 1.00 95.38 82 ALA A N 1
ATOM 641 C CA . ALA A 1 82 ? -9.533 -3.771 -8.071 1.00 95.38 82 ALA A CA 1
ATOM 642 C C . ALA A 1 82 ? -9.642 -3.873 -6.545 1.00 95.38 82 ALA A C 1
ATOM 644 O O . ALA A 1 82 ? -8.811 -4.488 -5.873 1.00 95.38 82 ALA A O 1
ATOM 645 N N . GLU A 1 83 ? -10.695 -3.291 -5.981 1.00 96.38 83 GLU A N 1
ATOM 646 C CA . GLU A 1 83 ? -11.064 -3.550 -4.591 1.00 96.38 83 GLU A CA 1
ATOM 647 C C . GLU A 1 83 ? -11.580 -4.993 -4.433 1.00 96.38 83 GLU A C 1
ATOM 649 O O . GLU A 1 83 ? -12.218 -5.545 -5.332 1.00 96.38 83 GLU A O 1
ATOM 654 N N . ARG A 1 84 ? -11.328 -5.606 -3.272 1.00 96.38 84 ARG A N 1
ATOM 655 C CA . ARG A 1 84 ? -11.838 -6.938 -2.889 1.00 96.38 84 ARG A CA 1
ATOM 656 C C . ARG A 1 84 ? -13.361 -6.979 -2.707 1.00 96.38 84 ARG A C 1
ATOM 658 O O . ARG A 1 84 ? -13.930 -8.051 -2.543 1.00 96.38 84 ARG A O 1
ATOM 665 N N . CYS A 1 85 ? -14.014 -5.822 -2.752 1.00 96.94 85 CYS A N 1
ATOM 666 C CA . CYS A 1 85 ? -15.449 -5.702 -2.581 1.00 96.94 85 CYS A CA 1
ATOM 667 C C . CYS A 1 85 ? -16.273 -6.438 -3.642 1.00 96.94 85 CYS A C 1
ATOM 669 O O . CYS A 1 85 ? -15.808 -6.737 -4.743 1.00 96.94 85 CYS A O 1
ATOM 671 N N . LEU A 1 86 ? -17.525 -6.713 -3.282 1.00 96.06 86 LEU A N 1
ATOM 672 C CA . LEU A 1 86 ? -18.580 -7.224 -4.145 1.00 96.06 86 LEU A CA 1
ATOM 673 C C . LEU A 1 86 ? -19.286 -6.053 -4.862 1.00 96.06 86 LEU A C 1
ATOM 675 O O . LEU A 1 86 ? -20.140 -5.400 -4.248 1.00 96.06 86 LEU A O 1
ATOM 679 N N . PRO A 1 87 ? -18.950 -5.761 -6.136 1.00 95.12 87 PRO A N 1
ATOM 680 C CA . PRO A 1 87 ? -19.585 -4.678 -6.872 1.00 95.12 87 PRO A CA 1
ATOM 681 C C . PRO A 1 87 ? -21.024 -5.035 -7.229 1.00 95.12 87 PRO A C 1
ATOM 683 O O . PRO A 1 87 ? -21.383 -6.201 -7.403 1.00 95.12 87 PRO A O 1
ATOM 686 N N . GLU A 1 88 ? -21.837 -4.005 -7.402 1.00 95.25 88 GLU A N 1
ATOM 687 C CA . GLU A 1 88 ? -23.206 -4.119 -7.878 1.00 95.25 88 GLU A CA 1
ATOM 688 C C . GLU A 1 88 ? -23.390 -3.103 -8.996 1.00 95.25 88 GLU A C 1
ATOM 690 O O . GLU A 1 88 ? -23.221 -1.899 -8.789 1.00 95.25 88 GLU A O 1
ATOM 695 N N . LYS A 1 89 ? -23.668 -3.592 -10.206 1.00 93.69 89 LYS A N 1
ATOM 696 C CA . LYS A 1 89 ? -23.747 -2.741 -11.391 1.00 93.69 89 LYS A CA 1
ATOM 697 C C . LYS A 1 89 ? -24.762 -1.614 -11.163 1.00 93.69 89 LYS A C 1
ATOM 699 O O . LYS A 1 89 ? -25.878 -1.879 -10.737 1.00 93.69 89 LYS A O 1
ATOM 704 N N . ASP A 1 90 ? -24.345 -0.380 -11.444 1.00 93.62 90 ASP A N 1
ATOM 705 C CA . ASP A 1 90 ? -25.137 0.853 -11.310 1.00 93.62 90 ASP A CA 1
ATOM 706 C C . ASP A 1 90 ? -25.603 1.195 -9.873 1.00 93.62 90 ASP A C 1
ATOM 708 O O . ASP A 1 90 ? -26.314 2.178 -9.675 1.00 93.62 90 ASP A O 1
ATOM 712 N N . VAL A 1 91 ? -25.164 0.439 -8.857 1.00 94.25 91 VAL A N 1
ATOM 713 C CA . VAL A 1 91 ? -25.561 0.624 -7.446 1.00 94.25 91 VAL A CA 1
ATOM 714 C C . VAL A 1 91 ? -24.346 0.819 -6.537 1.00 94.25 91 VAL A C 1
ATOM 716 O O . VAL A 1 91 ? -24.325 1.722 -5.698 1.00 94.25 91 VAL A O 1
ATOM 719 N N . PHE A 1 92 ? -23.313 -0.013 -6.693 1.00 95.38 92 PHE A N 1
ATOM 720 C CA . PHE A 1 92 ? -22.127 -0.013 -5.842 1.00 95.38 92 PHE A CA 1
ATOM 721 C C . PHE A 1 92 ? -20.856 -0.287 -6.652 1.00 95.38 92 PHE A C 1
ATOM 723 O O . PHE A 1 92 ? -20.593 -1.406 -7.083 1.00 95.38 92 PHE A O 1
ATOM 730 N N . ASP A 1 93 ? -20.040 0.748 -6.819 1.00 95.25 93 ASP A N 1
ATOM 731 C CA . ASP A 1 93 ? -18.795 0.751 -7.602 1.00 95.25 93 ASP A CA 1
ATOM 732 C C . ASP A 1 93 ? -17.560 0.256 -6.830 1.00 95.25 93 ASP A C 1
ATOM 734 O O . ASP A 1 93 ? -16.467 0.218 -7.389 1.00 95.25 93 ASP A O 1
ATOM 738 N N . CYS A 1 94 ? -17.711 -0.105 -5.552 1.00 96.19 94 CYS A N 1
ATOM 739 C CA . CYS A 1 94 ? -16.599 -0.441 -4.664 1.00 96.19 94 CYS A CA 1
ATOM 740 C C . CYS A 1 94 ? -15.530 0.659 -4.551 1.00 96.19 94 CYS A C 1
ATOM 742 O O . CYS A 1 94 ? -14.366 0.333 -4.342 1.00 96.19 94 CYS A O 1
ATOM 744 N N . ALA A 1 95 ? -15.875 1.945 -4.671 1.00 95.50 95 ALA A N 1
ATOM 745 C CA . ALA A 1 95 ? -14.883 3.003 -4.483 1.00 95.50 95 ALA A CA 1
ATOM 746 C C . ALA A 1 95 ? -14.199 2.881 -3.093 1.00 95.50 95 ALA A C 1
ATOM 748 O O . ALA A 1 95 ? -14.899 2.614 -2.108 1.00 95.50 95 ALA A O 1
ATOM 749 N N . PRO A 1 96 ? -12.864 3.038 -2.969 1.00 93.38 96 PRO A N 1
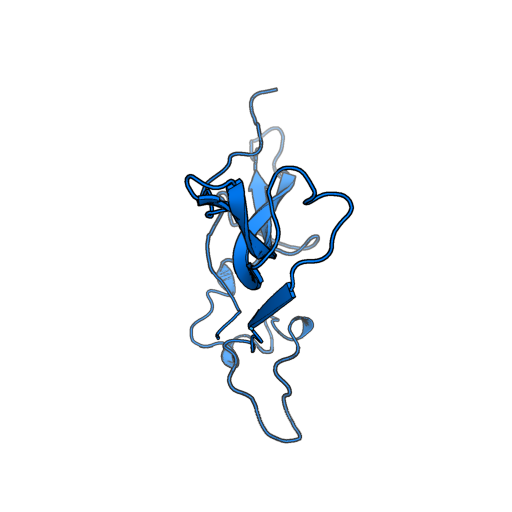ATOM 750 C CA . PRO A 1 96 ? -12.135 2.766 -1.720 1.00 93.38 96 PRO A CA 1
ATOM 751 C C . PRO A 1 96 ? -12.662 3.527 -0.492 1.00 93.38 96 PRO A C 1
ATOM 753 O O . PRO A 1 96 ? -12.699 2.999 0.621 1.00 93.38 96 PRO A O 1
ATOM 756 N N . GLU A 1 97 ? -13.119 4.761 -0.687 1.00 93.56 97 GLU A N 1
ATOM 757 C CA . GLU A 1 97 ? -13.733 5.613 0.333 1.00 93.56 97 GLU A CA 1
ATOM 758 C C . GLU A 1 97 ? -15.075 5.073 0.852 1.00 93.56 97 GLU A C 1
ATOM 760 O O . GLU A 1 97 ? -15.509 5.441 1.945 1.00 93.56 97 GLU A O 1
ATOM 765 N N . LYS A 1 98 ? -15.719 4.161 0.113 1.00 95.44 98 LYS A N 1
ATOM 766 C CA . LYS A 1 98 ? -16.975 3.521 0.518 1.00 95.44 98 LYS A CA 1
ATOM 767 C C . LYS A 1 98 ? -16.772 2.359 1.482 1.00 95.44 98 LYS A C 1
ATOM 769 O O . LYS A 1 98 ? -17.779 1.886 2.011 1.00 95.44 98 LYS A O 1
ATOM 774 N N . LEU A 1 99 ? -15.534 1.943 1.779 1.00 95.06 99 LEU A N 1
ATOM 775 C CA . LEU A 1 99 ? -15.233 1.013 2.872 1.00 95.06 99 LEU A CA 1
ATOM 776 C C . LEU A 1 99 ? -15.505 1.696 4.224 1.00 95.06 99 LEU A C 1
ATOM 778 O O . LEU A 1 99 ? -14.623 2.294 4.843 1.00 95.06 99 LEU A O 1
ATOM 782 N N . THR A 1 100 ? -16.753 1.620 4.674 1.00 94.44 100 THR A N 1
ATOM 783 C CA . THR A 1 100 ? -17.277 2.245 5.897 1.00 94.44 100 THR A CA 1
ATOM 784 C C . THR A 1 100 ? -18.069 1.224 6.709 1.00 94.44 100 THR A C 1
ATOM 786 O O . THR A 1 100 ? -18.442 0.178 6.186 1.00 94.44 100 THR A O 1
ATOM 789 N N . ALA A 1 101 ? -18.407 1.543 7.962 1.00 93.38 101 ALA A N 1
ATOM 790 C CA . ALA A 1 101 ? -19.195 0.647 8.812 1.00 93.38 101 ALA A CA 1
ATOM 791 C C . ALA A 1 101 ? -20.563 0.293 8.200 1.00 93.38 101 ALA A C 1
ATOM 793 O O . ALA A 1 101 ? -21.040 -0.827 8.368 1.00 93.38 101 ALA A O 1
ATOM 794 N N . ALA A 1 102 ? -21.167 1.225 7.454 1.00 95.31 102 ALA A N 1
ATOM 795 C CA . ALA A 1 102 ? -22.438 1.008 6.766 1.00 95.31 102 ALA A CA 1
ATOM 796 C C . ALA A 1 102 ? -22.317 0.022 5.592 1.00 95.31 102 ALA A C 1
ATOM 798 O O . ALA A 1 102 ? -23.245 -0.736 5.328 1.00 95.31 102 ALA A O 1
ATOM 799 N N . ASN A 1 103 ? -21.164 0.001 4.918 1.00 96.06 103 ASN A N 1
ATOM 800 C CA . ASN A 1 103 ? -20.934 -0.805 3.717 1.00 96.06 103 ASN A CA 1
ATOM 801 C C . ASN A 1 103 ? -19.960 -1.970 3.947 1.00 96.06 103 ASN A C 1
ATOM 803 O O . ASN A 1 103 ? -19.555 -2.615 2.985 1.00 96.06 103 ASN A O 1
ATOM 807 N N . GLN A 1 104 ? -19.554 -2.247 5.189 1.00 94.25 104 GLN A N 1
ATOM 808 C CA . GLN A 1 104 ? -18.526 -3.249 5.500 1.00 94.25 104 GLN A CA 1
ATOM 809 C C . GLN A 1 104 ? -18.872 -4.643 4.953 1.00 94.25 104 GLN A C 1
ATOM 811 O O . GLN A 1 104 ? -17.991 -5.379 4.528 1.00 94.25 104 GLN A O 1
ATOM 816 N N . THR A 1 105 ? -20.164 -4.973 4.860 1.00 95.62 105 THR A N 1
ATOM 817 C CA . THR A 1 105 ? -20.661 -6.236 4.295 1.00 95.62 105 THR A CA 1
ATOM 818 C C . THR A 1 105 ? -20.355 -6.398 2.804 1.00 95.62 105 THR A C 1
ATOM 820 O O . THR A 1 105 ? -20.373 -7.520 2.303 1.00 95.62 105 THR A O 1
ATOM 823 N N . LYS A 1 106 ? -20.037 -5.308 2.088 1.00 97.00 106 LYS A N 1
ATOM 824 C CA . LYS A 1 106 ? -19.572 -5.358 0.695 1.00 97.00 106 LYS A CA 1
ATOM 825 C C . LYS A 1 106 ? -18.122 -5.843 0.578 1.00 97.00 106 LYS A C 1
ATOM 827 O O . LYS A 1 106 ? -17.751 -6.262 -0.510 1.00 97.00 106 LYS A O 1
ATOM 832 N N . TRP A 1 107 ? -17.327 -5.852 1.654 1.00 97.56 107 TRP A N 1
ATOM 833 C CA . TRP A 1 107 ? -15.994 -6.471 1.703 1.00 97.56 107 TRP A CA 1
ATOM 834 C C . TRP A 1 107 ? -15.977 -7.642 2.707 1.00 97.56 107 TRP A C 1
ATOM 836 O O . TRP A 1 107 ? -15.467 -7.495 3.818 1.00 97.56 107 TRP A O 1
ATOM 846 N N . PRO A 1 108 ? -16.529 -8.814 2.347 1.00 95.31 108 PRO A N 1
ATOM 847 C CA . PRO A 1 108 ? -16.693 -9.930 3.284 1.00 95.31 108 PRO A CA 1
ATOM 848 C C . PRO A 1 108 ? -15.368 -10.530 3.787 1.00 95.31 108 PRO A C 1
ATOM 850 O O . PRO A 1 108 ? -15.356 -11.209 4.809 1.00 95.31 108 PRO A O 1
ATOM 853 N N . ASP A 1 109 ? -14.268 -10.306 3.069 1.00 94.81 109 ASP A N 1
ATOM 854 C CA . ASP A 1 109 ? -12.933 -10.848 3.337 1.00 94.81 109 ASP A CA 1
ATOM 855 C C . ASP A 1 109 ? -11.925 -9.789 3.820 1.00 94.81 109 ASP A C 1
ATOM 857 O O . ASP A 1 109 ? -10.763 -10.110 4.083 1.00 94.81 109 ASP A O 1
ATOM 861 N N . VAL A 1 110 ? -12.345 -8.527 3.953 1.00 96.50 110 VAL A N 1
ATOM 862 C CA . VAL A 1 110 ? -11.508 -7.460 4.509 1.00 96.50 110 VAL A CA 1
ATOM 863 C C . VAL A 1 110 ? -11.834 -7.286 5.990 1.00 96.50 110 VAL A C 1
ATOM 865 O O . VAL A 1 110 ? -12.993 -7.038 6.324 1.00 96.50 110 VAL A O 1
ATOM 868 N N . PRO A 1 111 ? -10.833 -7.336 6.887 1.00 96.06 111 PRO A N 1
ATOM 869 C CA . PRO A 1 111 ? -11.049 -7.141 8.317 1.00 96.06 111 PRO A CA 1
ATOM 870 C C . PRO A 1 111 ? -11.297 -5.654 8.625 1.00 96.06 111 PRO A C 1
ATOM 872 O O . PRO A 1 111 ? -10.398 -4.922 9.043 1.00 96.06 111 PRO A O 1
ATOM 875 N N . PHE A 1 112 ? -12.514 -5.172 8.353 1.00 95.25 112 PHE A N 1
ATOM 876 C CA . PHE A 1 112 ? -12.897 -3.767 8.541 1.00 95.25 112 PHE A CA 1
ATOM 877 C C . PHE A 1 112 ? -12.780 -3.314 10.004 1.00 95.25 112 PHE A C 1
ATOM 879 O O . PHE A 1 112 ? -12.441 -2.162 10.266 1.00 95.25 112 PHE A O 1
ATOM 886 N N . ASP A 1 113 ? -12.980 -4.221 10.956 1.00 94.38 113 ASP A N 1
ATOM 887 C CA . ASP A 1 113 ? -12.760 -4.010 12.391 1.00 94.38 113 ASP A CA 1
ATOM 888 C C . ASP A 1 113 ? -11.309 -3.602 12.724 1.00 94.38 113 ASP A C 1
ATOM 890 O O . ASP A 1 113 ? -11.048 -2.908 13.709 1.00 94.38 113 ASP A O 1
ATOM 894 N N . GLN A 1 114 ? -10.358 -3.962 11.859 1.00 96.69 114 GLN A N 1
ATOM 895 C CA . GLN A 1 114 ? -8.947 -3.600 11.981 1.00 96.69 114 GLN A CA 1
ATOM 896 C C . GLN A 1 114 ? -8.609 -2.244 11.330 1.00 96.69 114 GLN A C 1
ATOM 898 O O . GLN A 1 114 ? -7.453 -1.798 11.368 1.00 96.69 114 GLN A O 1
ATOM 903 N N . LYS A 1 115 ? -9.589 -1.566 10.718 1.00 95.88 115 LYS A N 1
ATOM 904 C CA . LYS A 1 115 ? -9.429 -0.248 10.091 1.00 95.88 115 LYS A CA 1
ATOM 905 C C . LYS A 1 115 ? -9.489 0.858 11.140 1.00 95.88 115 LYS A C 1
ATOM 907 O O . LYS A 1 115 ? -10.453 0.972 11.889 1.00 95.88 115 LYS A O 1
ATOM 912 N N . CYS A 1 116 ? -8.479 1.721 11.144 1.00 96.25 116 CYS A N 1
ATOM 913 C CA . CYS A 1 116 ? -8.463 2.925 11.960 1.00 96.25 116 CYS A CA 1
ATOM 914 C C . CYS A 1 116 ? -8.252 4.168 11.103 1.00 96.25 116 CYS A C 1
ATOM 916 O O . CYS A 1 116 ? -7.238 4.328 10.417 1.00 96.25 116 CYS A O 1
ATOM 918 N N . GLU A 1 117 ? -9.212 5.078 11.206 1.00 93.75 117 GLU A N 1
ATOM 919 C CA . GLU A 1 117 ? -9.194 6.364 10.525 1.00 93.75 117 GLU A CA 1
ATOM 920 C C . GLU A 1 117 ? -8.257 7.373 11.197 1.00 93.75 117 GLU A C 1
ATOM 922 O O . GLU A 1 117 ? -7.718 7.153 12.284 1.00 93.75 117 GLU A O 1
ATOM 927 N N . ALA A 1 118 ? -8.048 8.511 10.531 1.00 93.19 118 ALA A N 1
ATOM 928 C CA . ALA A 1 118 ? -7.314 9.645 11.099 1.00 93.19 118 ALA A CA 1
ATOM 929 C C . ALA A 1 118 ? -8.015 10.276 12.313 1.00 93.19 118 ALA A C 1
ATOM 931 O O . ALA A 1 118 ? -7.363 10.926 13.129 1.00 93.19 118 ALA A O 1
ATOM 932 N N . THR A 1 119 ? -9.328 10.089 12.420 1.00 89.75 119 THR A N 1
ATOM 933 C CA . THR A 1 119 ? -10.187 10.626 13.473 1.00 89.75 119 THR A CA 1
ATOM 934 C C . THR A 1 119 ? -11.182 9.560 13.934 1.00 89.75 119 THR A C 1
ATOM 936 O O . THR A 1 119 ? -11.382 8.550 13.265 1.00 89.75 119 THR A O 1
ATOM 939 N N . GLY A 1 120 ? -11.821 9.778 15.084 1.00 87.00 120 GLY A N 1
ATOM 940 C CA . GLY A 1 120 ? -12.794 8.842 15.650 1.00 87.00 120 GLY A CA 1
ATOM 941 C C . GLY A 1 120 ? -12.174 7.775 16.555 1.00 87.00 120 GLY A C 1
ATOM 942 O O . GLY A 1 120 ? -11.026 7.884 16.992 1.00 87.00 120 GLY A O 1
ATOM 943 N N . THR A 1 121 ? -12.974 6.761 16.884 1.00 87.75 121 THR A N 1
ATOM 944 C CA . THR A 1 121 ? -12.594 5.695 17.819 1.00 87.75 121 THR A CA 1
ATOM 945 C C . THR A 1 121 ? -11.821 4.594 17.095 1.00 87.75 121 THR A C 1
ATOM 947 O O . THR A 1 121 ? -12.296 4.034 16.115 1.00 87.75 121 THR A O 1
ATOM 950 N N . CYS A 1 122 ? -10.636 4.264 17.606 1.00 92.31 122 CYS A N 1
ATOM 951 C CA . CYS A 1 122 ? -9.796 3.155 17.156 1.00 92.31 122 CYS A CA 1
ATOM 952 C C . CYS A 1 122 ? -9.227 2.463 18.394 1.00 92.31 122 CYS A C 1
ATOM 954 O O . CYS A 1 122 ? -8.489 3.086 19.158 1.00 92.31 122 CYS A O 1
ATOM 956 N N . GLU A 1 123 ? -9.554 1.188 18.586 1.00 93.31 123 GLU A N 1
ATOM 957 C CA . GLU A 1 123 ? -9.063 0.382 19.716 1.00 93.31 123 GLU A CA 1
ATOM 958 C C . GLU A 1 123 ? -8.035 -0.677 19.292 1.00 93.31 123 GLU A C 1
ATOM 960 O O . GLU A 1 123 ? -7.709 -1.587 20.046 1.00 93.31 123 GLU A O 1
ATOM 965 N N . ASN A 1 124 ? -7.461 -0.533 18.094 1.00 95.56 124 ASN A N 1
ATOM 966 C CA . ASN A 1 124 ? -6.335 -1.352 17.661 1.00 95.56 124 ASN A CA 1
ATOM 967 C C . ASN A 1 124 ? -5.048 -0.798 18.271 1.00 95.56 124 ASN A C 1
ATOM 969 O O . ASN A 1 124 ? -4.585 0.272 17.880 1.00 95.56 124 ASN A O 1
ATOM 973 N N . TYR A 1 125 ? -4.464 -1.521 19.230 1.00 93.94 125 TYR A N 1
ATOM 974 C CA . TYR A 1 125 ? -3.262 -1.083 19.960 1.00 93.94 125 TYR A CA 1
ATOM 975 C C . TYR A 1 125 ? -1.941 -1.560 19.352 1.00 93.94 125 TYR A C 1
ATOM 977 O O . TYR A 1 125 ? -0.861 -1.275 19.872 1.00 93.94 125 TYR A O 1
ATOM 985 N N . SER A 1 126 ? -2.017 -2.272 18.231 1.00 93.50 126 SER A N 1
ATOM 986 C CA . SER A 1 126 ? -0.862 -2.734 17.469 1.00 93.50 126 SER A CA 1
ATOM 987 C C . SER A 1 126 ? -1.136 -2.622 15.964 1.00 93.50 126 SER A C 1
ATOM 989 O O . SER A 1 126 ? -2.303 -2.567 15.567 1.00 93.50 126 SER A O 1
ATOM 991 N N . PRO A 1 127 ? -0.090 -2.540 15.120 1.00 95.31 127 PRO A N 1
ATOM 992 C CA . PRO A 1 127 ? -0.251 -2.570 13.671 1.00 95.31 127 PRO A CA 1
ATOM 993 C C . PRO A 1 127 ? -0.914 -3.869 13.201 1.00 95.31 127 PRO A C 1
ATOM 995 O O . PRO A 1 127 ? -0.590 -4.949 13.689 1.00 95.31 127 PRO A O 1
ATOM 998 N N . THR A 1 128 ? -1.785 -3.765 12.202 1.00 96.56 128 THR A N 1
ATOM 999 C CA . THR A 1 128 ? -2.443 -4.889 11.534 1.00 96.56 128 THR A CA 1
ATOM 1000 C C . THR A 1 128 ? -2.166 -4.838 10.038 1.00 96.56 128 THR A C 1
ATOM 1002 O O . THR A 1 128 ? -2.095 -3.771 9.428 1.00 96.56 128 THR A O 1
ATOM 1005 N N . PHE A 1 129 ? -1.972 -6.003 9.427 1.00 96.81 129 PHE A N 1
ATOM 1006 C CA . PHE A 1 129 ? -1.496 -6.099 8.048 1.00 96.81 129 PHE A CA 1
ATOM 1007 C C . PHE A 1 129 ? -2.509 -6.855 7.203 1.00 96.81 129 PHE A C 1
ATOM 1009 O O . PHE A 1 129 ? -2.758 -8.038 7.406 1.00 96.81 129 PHE A O 1
ATOM 1016 N N . TRP A 1 130 ? -3.120 -6.138 6.273 1.00 96.31 130 TRP A N 1
ATOM 1017 C CA . TRP A 1 130 ? -4.175 -6.623 5.392 1.00 96.31 130 TRP A CA 1
ATOM 1018 C C . TRP A 1 130 ? -4.250 -5.700 4.181 1.00 96.31 130 TRP A C 1
ATOM 1020 O O . TRP A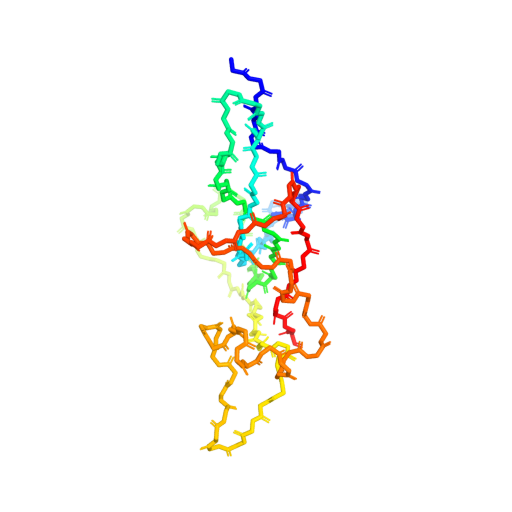 1 130 ? -3.705 -4.591 4.194 1.00 96.31 130 TRP A O 1
ATOM 1030 N N . SER A 1 131 ? -4.921 -6.150 3.126 1.00 96.06 131 SER A N 1
ATOM 1031 C CA . SER A 1 131 ? -5.058 -5.405 1.879 1.00 96.06 131 SER A CA 1
ATOM 1032 C C . SER A 1 131 ? -6.527 -5.321 1.469 1.00 96.06 131 SER A C 1
ATOM 1034 O O . SER A 1 131 ? -7.294 -6.252 1.717 1.00 96.06 131 SER A O 1
ATOM 1036 N N . THR A 1 132 ? -6.919 -4.246 0.794 1.00 96.62 132 THR A N 1
ATOM 1037 C CA . THR A 1 132 ? -8.216 -4.168 0.106 1.00 96.62 132 THR A CA 1
ATOM 1038 C C . THR A 1 132 ? -8.091 -4.440 -1.387 1.00 96.62 132 THR A C 1
ATOM 1040 O O . THR A 1 132 ? -9.100 -4.524 -2.073 1.00 96.62 132 THR A O 1
ATOM 1043 N N . LYS A 1 133 ? -6.868 -4.614 -1.899 1.00 96.81 133 LYS A N 1
ATOM 1044 C CA . LYS A 1 133 ? -6.577 -4.752 -3.328 1.00 96.81 133 LYS A CA 1
ATOM 1045 C C . LYS A 1 133 ? -6.493 -6.206 -3.773 1.00 96.81 133 LYS A C 1
ATOM 1047 O O . LYS A 1 133 ? -5.797 -7.008 -3.147 1.00 96.81 133 LYS A O 1
ATOM 1052 N N . ARG A 1 134 ? -7.133 -6.522 -4.895 1.00 94.12 134 ARG A N 1
ATOM 1053 C CA . ARG A 1 134 ? -6.908 -7.741 -5.678 1.00 94.12 134 ARG A CA 1
ATOM 1054 C C . ARG A 1 134 ? -6.361 -7.377 -7.057 1.00 94.12 134 ARG A C 1
ATOM 1056 O O . ARG A 1 134 ? -6.700 -6.321 -7.586 1.00 94.12 134 ARG A O 1
ATOM 1063 N N . LEU A 1 135 ? -5.516 -8.256 -7.578 1.00 89.50 135 LEU A N 1
ATOM 1064 C CA . LEU A 1 135 ? -5.095 -8.285 -8.976 1.00 89.50 135 LEU A CA 1
ATOM 1065 C C . LEU A 1 135 ? -6.147 -9.018 -9.806 1.00 89.50 135 LEU A C 1
ATOM 1067 O O . LEU A 1 135 ? -6.683 -10.019 -9.274 1.00 89.50 135 LEU A O 1
#